Protein AF-A0A1V1SZ77-F1 (afdb_monomer)

Sequence (129 aa):
MRATTLAYALLGAMLPAVLAVDVPASNVSNVAYGQQ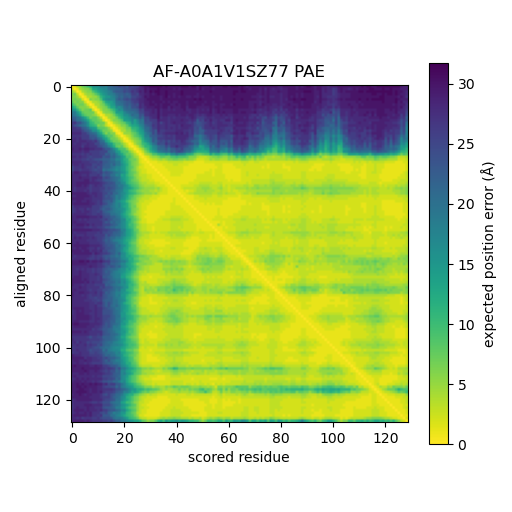LQADDEANHWITWEEGKSACSYAQVLGPLVEELCNQVFDLPDSLNLEFRDCDEKGNPNALFSDGQFVRTCKHHKHTINCHKGHNVIKHGKCVE

Radius of gyration: 26.25 Å; Cα contacts (8 Å, |Δi|>4): 251; chains: 1; bounding box: 78×25×80 Å

Mean predicted aligned error: 10.2 Å

pLDDT: mean 84.98, std 17.18, range [39.66, 97.94]

Solvent-accessible surface area (backbone atoms only — not comparable to full-atom values): 7822 Å² total; per-residue (Å²): 142,86,86,84,86,84,81,83,83,82,82,78,83,84,74,83,82,78,78,80,76,82,71,74,82,76,75,63,68,42,36,26,35,30,34,32,56,38,86,88,78,74,42,50,20,33,28,37,28,53,56,92,57,59,61,81,81,58,47,44,80,76,45,55,56,92,49,73,56,51,71,44,72,48,69,52,102,77,34,64,55,28,28,30,32,73,47,46,101,83,46,50,51,40,30,32,26,41,81,89,37,85,72,27,46,32,47,82,51,80,47,78,46,82,26,95,78,69,59,49,34,42,33,46,28,36,27,39,127

Structure (mmCIF, N/CA/C/O backbone):
data_AF-A0A1V1SZ77-F1
#
_entry.id   AF-A0A1V1SZ77-F1
#
loop_
_atom_site.group_PDB
_atom_site.id
_atom_site.type_symbol
_atom_site.label_atom_id
_atom_site.label_alt_id
_atom_site.label_comp_id
_atom_site.label_asym_id
_atom_site.label_entity_id
_atom_site.label_seq_id
_atom_site.pdbx_PDB_ins_code
_atom_site.Cartn_x
_atom_site.Cartn_y
_atom_site.Cartn_z
_atom_site.occupancy
_atom_site.B_iso_or_equiv
_atom_site.auth_seq_id
_atom_site.auth_comp_id
_atom_site.auth_asym_id
_atom_site.auth_atom_id
_atom_site.pdbx_PDB_model_num
ATOM 1 N N . MET A 1 1 ? -68.253 5.819 62.605 1.00 39.66 1 MET A N 1
ATOM 2 C CA . MET A 1 1 ? -67.827 5.094 61.389 1.00 39.66 1 MET A CA 1
ATOM 3 C C . MET A 1 1 ? -66.994 6.056 60.557 1.00 39.66 1 MET A C 1
ATOM 5 O O . MET A 1 1 ? -67.518 7.082 60.149 1.00 39.66 1 MET A O 1
ATOM 9 N N . ARG A 1 2 ? -65.687 5.818 60.425 1.00 41.59 2 ARG A N 1
ATOM 10 C CA . ARG A 1 2 ? -64.770 6.629 59.610 1.00 41.59 2 ARG A CA 1
ATOM 11 C C . ARG A 1 2 ? -64.020 5.669 58.696 1.00 41.59 2 ARG A C 1
ATOM 13 O O . ARG A 1 2 ? -63.365 4.766 59.202 1.00 41.59 2 ARG A O 1
ATOM 20 N N . ALA A 1 3 ? -64.152 5.853 57.390 1.00 39.75 3 ALA A N 1
ATOM 21 C CA . ALA A 1 3 ? -63.353 5.171 56.385 1.00 39.75 3 ALA A CA 1
ATOM 22 C C . ALA A 1 3 ? -62.724 6.255 55.508 1.00 39.75 3 ALA A C 1
ATOM 24 O O . ALA A 1 3 ? -63.431 6.995 54.829 1.00 39.75 3 ALA A O 1
ATOM 25 N N . THR A 1 4 ? -61.405 6.385 55.593 1.00 46.91 4 THR A N 1
ATOM 26 C CA . THR A 1 4 ? -60.592 7.251 54.739 1.00 46.91 4 THR A CA 1
ATOM 27 C C . THR A 1 4 ? -59.819 6.339 53.797 1.00 46.91 4 THR A C 1
ATOM 29 O O . THR A 1 4 ? -58.959 5.578 54.233 1.00 46.91 4 THR A O 1
ATOM 32 N N . THR A 1 5 ? -60.154 6.381 52.513 1.00 49.38 5 THR A N 1
ATOM 33 C CA . THR A 1 5 ? -59.446 5.678 51.440 1.00 49.38 5 THR A CA 1
ATOM 34 C C . THR A 1 5 ? -58.271 6.534 50.969 1.00 49.38 5 THR A C 1
ATOM 36 O O . THR A 1 5 ? -58.458 7.647 50.484 1.00 49.38 5 THR A O 1
ATOM 39 N N . LEU A 1 6 ? -57.052 6.015 51.127 1.00 46.19 6 LEU A N 1
ATOM 40 C CA . LEU A 1 6 ? -55.819 6.569 50.563 1.00 46.19 6 LEU A CA 1
ATOM 41 C C . LEU A 1 6 ? -55.632 6.015 49.145 1.00 46.19 6 LEU A C 1
ATOM 43 O O . LEU A 1 6 ? -55.478 4.808 48.967 1.00 46.19 6 LEU A O 1
ATOM 47 N N . ALA A 1 7 ? -55.649 6.895 48.145 1.00 49.16 7 ALA A N 1
ATOM 48 C CA . ALA A 1 7 ? -55.290 6.569 46.770 1.00 49.16 7 ALA A CA 1
ATOM 49 C C . ALA A 1 7 ? -53.774 6.751 46.581 1.00 49.16 7 ALA A C 1
ATOM 51 O O . ALA A 1 7 ? -53.252 7.849 46.763 1.00 49.16 7 ALA A O 1
ATOM 52 N N . TYR A 1 8 ? -53.072 5.675 46.221 1.00 43.16 8 TYR A N 1
ATOM 53 C CA . TYR A 1 8 ? -51.671 5.718 45.798 1.00 43.16 8 TYR A CA 1
ATOM 54 C C . TYR A 1 8 ? -51.605 6.024 44.297 1.00 43.16 8 TYR A C 1
ATOM 56 O O . TYR A 1 8 ? -52.052 5.226 43.476 1.00 43.16 8 TYR A O 1
ATOM 64 N N . ALA A 1 9 ? -51.040 7.177 43.939 1.00 48.75 9 ALA A N 1
ATOM 65 C CA . ALA A 1 9 ? -50.689 7.512 42.564 1.00 48.75 9 ALA A CA 1
ATOM 66 C C . ALA A 1 9 ? -49.307 6.918 42.235 1.00 48.75 9 ALA A C 1
ATOM 68 O O . ALA A 1 9 ? -48.288 7.372 42.752 1.00 48.75 9 ALA A O 1
ATOM 69 N N . LEU A 1 10 ? -49.275 5.890 41.386 1.00 51.53 10 LEU A N 1
ATOM 70 C CA . LEU A 1 10 ? -48.050 5.358 40.784 1.00 51.53 10 LEU A CA 1
ATOM 71 C C . LEU A 1 10 ? -47.682 6.226 39.572 1.00 51.53 10 LEU A C 1
ATOM 73 O O . LEU A 1 10 ? -48.283 6.096 38.508 1.00 51.53 10 LEU A O 1
ATOM 77 N N . LEU A 1 11 ? -46.697 7.116 39.728 1.00 51.22 11 LEU A N 1
ATOM 78 C CA . LEU A 1 11 ? -46.015 7.736 38.590 1.00 51.22 11 LEU A CA 1
ATOM 79 C C . LEU A 1 11 ? -45.102 6.690 37.935 1.00 51.22 11 LEU A C 1
ATOM 81 O O . LEU A 1 11 ? -44.050 6.348 38.470 1.00 51.22 11 LEU A O 1
ATOM 85 N N . GLY A 1 12 ? -45.513 6.180 36.775 1.00 50.56 12 GLY A N 1
ATOM 86 C CA . GLY A 1 12 ? -44.662 5.373 35.905 1.00 50.56 12 GLY A CA 1
ATOM 87 C C . GLY A 1 12 ? -43.629 6.254 35.204 1.00 50.56 12 GLY A C 1
ATOM 88 O O . GLY A 1 12 ? -43.986 7.109 34.396 1.00 50.56 12 GLY A O 1
ATOM 89 N N . ALA A 1 13 ? -42.349 6.050 35.512 1.00 56.69 13 ALA A N 1
ATOM 90 C CA . ALA A 1 13 ? -41.242 6.645 34.775 1.00 56.69 13 ALA A CA 1
ATOM 91 C C . ALA A 1 13 ? -41.130 5.969 33.398 1.00 56.69 13 ALA A C 1
ATOM 93 O O . ALA A 1 13 ? -40.756 4.801 33.304 1.00 56.69 13 ALA A O 1
ATOM 94 N N . MET A 1 14 ? -41.470 6.689 32.327 1.00 59.97 14 MET A N 1
ATOM 95 C CA . MET A 1 14 ? -41.171 6.252 30.963 1.00 59.97 14 MET A CA 1
ATOM 96 C C . MET A 1 14 ? -39.693 6.532 30.679 1.00 59.97 14 MET A C 1
ATOM 98 O O . MET A 1 14 ? -39.296 7.682 30.500 1.00 59.97 14 MET A O 1
ATOM 102 N N . LEU A 1 15 ? -38.870 5.484 30.668 1.00 56.78 15 LEU A N 1
ATOM 103 C CA . LEU A 1 15 ? -37.502 5.549 30.156 1.00 56.78 15 LEU A CA 1
ATOM 104 C C . LEU A 1 15 ? -37.543 5.504 28.619 1.00 56.78 15 LEU A C 1
ATOM 106 O O . LEU A 1 15 ? -38.184 4.605 28.068 1.00 56.78 15 LEU A O 1
ATOM 110 N N . PRO A 1 16 ? -36.873 6.427 27.907 1.00 52.47 16 PRO A N 1
ATOM 111 C CA . PRO A 1 16 ? -36.733 6.329 26.463 1.00 52.47 16 PRO A CA 1
ATOM 112 C C . PRO A 1 16 ? -35.816 5.146 26.132 1.00 52.47 16 PRO A C 1
ATOM 114 O O . PRO A 1 16 ? -34.648 5.116 26.522 1.00 52.47 16 PRO A O 1
ATOM 117 N N . ALA A 1 17 ? -36.359 4.155 25.426 1.00 60.81 17 ALA A N 1
ATOM 118 C CA . ALA A 1 17 ? -35.583 3.064 24.860 1.00 60.81 17 ALA A CA 1
ATOM 119 C C . ALA A 1 17 ? -34.701 3.626 23.737 1.00 60.81 17 ALA A C 1
ATOM 121 O O . ALA A 1 17 ? -35.180 3.937 22.647 1.00 60.81 17 ALA A O 1
ATOM 122 N N . VAL A 1 18 ? -33.411 3.794 24.020 1.00 60.47 18 VAL A N 1
ATOM 123 C CA . VAL A 1 18 ? -32.411 4.079 22.993 1.00 60.47 18 VAL A CA 1
ATOM 124 C C . VAL A 1 18 ? -32.207 2.779 22.220 1.00 60.47 18 VAL A C 1
ATOM 126 O O . VAL A 1 18 ? -31.651 1.819 22.749 1.00 60.47 18 VAL A O 1
ATOM 129 N N . LEU A 1 19 ? -32.717 2.720 20.991 1.00 57.41 19 LEU A N 1
ATOM 130 C CA . LEU A 1 19 ? -32.424 1.629 20.069 1.00 57.41 19 LEU A CA 1
ATOM 131 C C . LEU A 1 19 ? -30.958 1.767 19.651 1.00 57.41 19 LEU A C 1
ATOM 133 O O . LEU A 1 19 ? -30.617 2.648 18.861 1.00 57.41 19 LEU A O 1
ATOM 137 N N . ALA A 1 20 ? -30.087 0.930 20.211 1.00 58.75 20 ALA A N 1
ATOM 138 C CA . ALA A 1 20 ? -28.760 0.725 19.654 1.00 58.75 20 ALA A CA 1
ATOM 139 C C . ALA A 1 20 ? -28.947 0.103 18.263 1.00 58.75 20 ALA A C 1
ATOM 141 O O . ALA A 1 20 ? -29.443 -1.014 18.133 1.00 58.75 20 ALA A O 1
ATOM 142 N N . VAL A 1 21 ? -28.634 0.867 17.218 1.00 57.12 21 VAL A N 1
ATOM 143 C CA . VAL A 1 21 ? -28.488 0.319 15.871 1.00 57.12 21 VAL A CA 1
ATOM 144 C C . VAL A 1 21 ? -27.173 -0.447 15.877 1.00 57.12 21 VAL A C 1
ATOM 146 O O . VAL A 1 21 ? -26.107 0.166 15.894 1.00 57.12 21 VAL A O 1
ATOM 149 N N . ASP A 1 22 ? -27.253 -1.777 15.904 1.00 51.72 22 ASP A N 1
ATOM 150 C CA . ASP A 1 22 ? -26.116 -2.649 15.620 1.00 51.72 22 ASP A CA 1
ATOM 151 C C . ASP A 1 22 ? -25.710 -2.419 14.161 1.00 51.72 22 ASP A C 1
ATOM 153 O O . ASP A 1 22 ? -26.282 -2.988 13.229 1.00 51.72 22 ASP A O 1
ATOM 157 N N . VAL A 1 23 ? -24.754 -1.513 13.948 1.00 56.62 23 VAL A N 1
ATOM 158 C CA . VAL A 1 23 ? -24.090 -1.374 12.654 1.00 56.62 23 VAL A CA 1
ATOM 159 C C . VAL A 1 23 ? -23.300 -2.667 12.452 1.00 56.62 23 VAL A C 1
ATOM 161 O O . VAL A 1 23 ? -22.465 -2.988 13.303 1.00 56.62 23 VAL A O 1
ATOM 164 N N . PRO A 1 24 ? -23.556 -3.445 11.384 1.00 52.53 24 PRO A N 1
ATOM 165 C CA . PRO A 1 24 ? -22.755 -4.626 11.110 1.00 52.53 24 PRO A CA 1
ATOM 166 C C . PRO A 1 24 ? -21.295 -4.191 11.020 1.00 52.53 24 PRO A C 1
ATOM 168 O O . PRO A 1 24 ? -20.983 -3.215 10.336 1.00 52.53 24 PRO A O 1
ATOM 171 N N . ALA A 1 25 ? -20.416 -4.891 11.740 1.00 56.38 25 ALA A N 1
ATOM 172 C CA . ALA A 1 25 ? -18.983 -4.688 11.621 1.00 56.38 25 ALA A CA 1
ATOM 173 C C . ALA A 1 25 ? -18.630 -4.745 10.131 1.00 56.38 25 ALA A C 1
ATOM 175 O O . ALA A 1 25 ? -18.851 -5.766 9.475 1.00 56.38 25 ALA A O 1
ATOM 176 N N . SER A 1 26 ? -18.170 -3.619 9.588 1.00 59.69 26 SER A N 1
ATOM 177 C CA . SER A 1 26 ? -17.690 -3.551 8.216 1.00 59.69 26 SER A CA 1
ATOM 178 C C . SER A 1 26 ? -16.596 -4.608 8.069 1.00 59.69 26 SER A C 1
ATOM 180 O O . SER A 1 26 ? -15.574 -4.537 8.755 1.00 59.69 26 SER A O 1
ATOM 182 N N . ASN A 1 27 ? -16.823 -5.628 7.234 1.00 75.38 27 ASN A N 1
ATOM 183 C CA . ASN A 1 27 ? -15.813 -6.633 6.906 1.00 75.38 27 ASN A CA 1
ATOM 184 C C . ASN A 1 27 ? -14.783 -5.997 5.964 1.00 75.38 27 ASN A C 1
ATOM 186 O O . ASN A 1 27 ? -14.700 -6.346 4.791 1.00 75.38 27 ASN A O 1
ATOM 190 N N . VAL A 1 28 ? -14.016 -5.031 6.471 1.00 84.88 28 VAL A N 1
ATOM 191 C CA . VAL A 1 28 ? -12.928 -4.421 5.710 1.00 84.88 28 VAL A CA 1
ATOM 192 C C . VAL A 1 28 ? -11.851 -5.466 5.487 1.00 84.88 28 VAL A C 1
ATOM 194 O O . VAL A 1 28 ? -11.338 -6.044 6.447 1.00 84.88 28 VAL A O 1
ATOM 197 N N . SER A 1 29 ? -11.477 -5.703 4.236 1.00 89.00 29 SER A N 1
ATOM 198 C CA . SER A 1 29 ? -10.436 -6.664 3.888 1.00 89.00 29 SER A CA 1
ATOM 199 C C . SER A 1 29 ? -9.095 -6.317 4.545 1.00 89.00 29 SER A C 1
ATOM 201 O O . SER A 1 29 ? -8.787 -5.161 4.838 1.00 89.00 29 SER A O 1
ATOM 203 N N . ASN A 1 30 ? -8.262 -7.330 4.791 1.00 94.00 30 ASN A N 1
ATOM 204 C CA . ASN A 1 30 ? -6.859 -7.086 5.119 1.00 94.00 30 ASN A CA 1
ATOM 205 C C . ASN A 1 30 ? -6.173 -6.484 3.891 1.00 94.00 30 ASN A C 1
ATOM 207 O O . ASN A 1 30 ? -6.351 -6.980 2.780 1.00 94.00 30 ASN A O 1
ATOM 211 N N . VAL A 1 31 ? -5.361 -5.452 4.085 1.00 95.88 31 VAL A N 1
ATOM 212 C CA . VAL A 1 31 ? -4.744 -4.708 2.979 1.00 95.88 31 VAL A CA 1
ATOM 213 C C . VAL A 1 31 ? -3.237 -4.864 3.042 1.00 95.88 31 VAL A C 1
ATOM 215 O O . VAL A 1 31 ? -2.644 -4.783 4.113 1.00 95.88 31 VAL A O 1
ATOM 218 N N . ALA A 1 32 ? -2.591 -5.076 1.906 1.00 96.94 32 ALA A N 1
ATOM 219 C CA . ALA A 1 32 ? -1.150 -4.981 1.769 1.00 96.94 32 ALA A CA 1
ATOM 220 C C . ALA A 1 32 ? -0.786 -3.828 0.841 1.00 96.94 32 ALA A C 1
ATOM 222 O O . ALA A 1 32 ? -1.529 -3.499 -0.077 1.00 96.94 32 ALA A O 1
ATOM 223 N N . TYR A 1 33 ? 0.369 -3.223 1.098 1.00 96.56 33 TYR A N 1
ATOM 224 C CA . TYR A 1 33 ? 0.864 -2.095 0.324 1.00 96.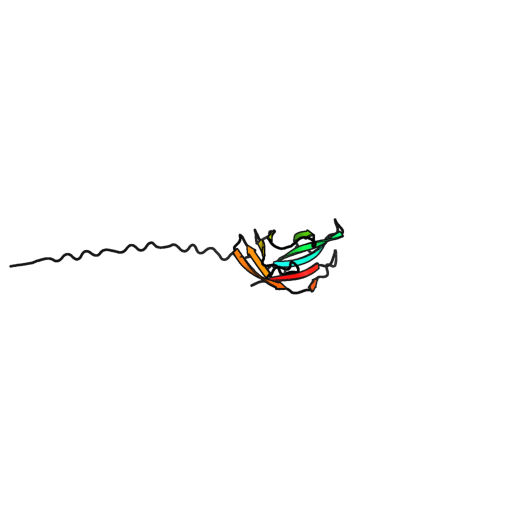56 33 TYR A CA 1
ATOM 225 C C . TYR A 1 33 ? 2.349 -2.261 0.027 1.00 96.56 33 TYR A C 1
ATOM 227 O O . TYR A 1 33 ? 3.103 -2.954 0.729 1.00 96.56 33 TYR A O 1
ATOM 235 N N . GLY A 1 34 ? 2.772 -1.639 -1.059 1.00 96.50 34 GLY A N 1
ATOM 236 C CA . GLY A 1 34 ? 4.103 -1.810 -1.599 1.00 96.50 34 GLY A CA 1
ATOM 237 C C . GLY A 1 34 ? 4.385 -0.827 -2.716 1.00 96.50 34 GLY A C 1
ATOM 238 O O . GLY A 1 34 ? 3.650 0.134 -2.921 1.00 96.50 34 GLY A O 1
ATOM 239 N N . GLN A 1 35 ? 5.441 -1.116 -3.461 1.00 96.69 35 GLN A N 1
ATOM 240 C CA . GLN A 1 35 ? 5.757 -0.412 -4.690 1.00 96.69 35 GLN A CA 1
ATOM 241 C C . GLN A 1 35 ? 5.974 -1.370 -5.854 1.00 96.69 35 GLN A C 1
ATOM 243 O O . GLN A 1 35 ? 6.405 -2.513 -5.665 1.00 96.69 35 GLN A O 1
ATOM 248 N N . GLN A 1 36 ? 5.740 -0.865 -7.057 1.00 97.50 36 GLN A N 1
ATOM 249 C CA . GLN A 1 36 ? 6.065 -1.543 -8.304 1.00 97.50 36 GLN A CA 1
ATOM 250 C C . GLN A 1 36 ? 6.409 -0.515 -9.380 1.00 97.50 36 GLN A C 1
ATOM 252 O O . GLN A 1 36 ? 5.770 0.533 -9.466 1.00 97.50 36 GLN A O 1
ATOM 257 N N . LEU A 1 37 ? 7.414 -0.830 -10.197 1.00 97.19 37 LEU A N 1
ATOM 258 C CA . LEU A 1 37 ? 7.741 -0.077 -11.405 1.00 97.19 37 LEU A CA 1
ATOM 259 C C . LEU A 1 37 ? 6.597 -0.215 -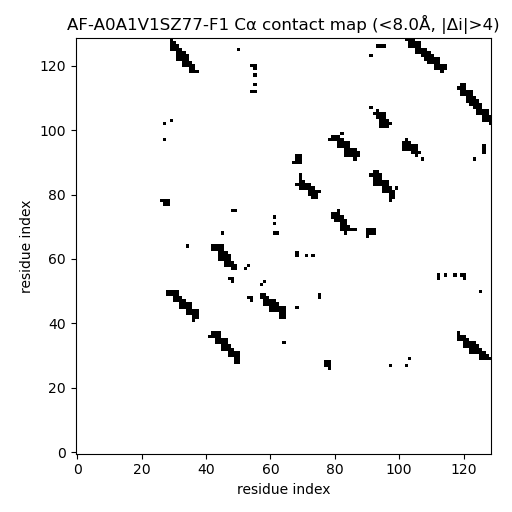12.419 1.00 97.19 37 LEU A C 1
ATOM 261 O O . LEU A 1 37 ? 6.231 -1.343 -12.759 1.00 97.19 37 LEU A O 1
ATOM 265 N N . GLN A 1 38 ? 6.039 0.904 -12.872 1.00 95.50 38 GLN A N 1
ATOM 266 C CA . GLN A 1 38 ? 5.025 0.918 -13.922 1.00 95.50 38 GLN A CA 1
ATOM 267 C C . GLN A 1 38 ? 5.697 1.105 -15.284 1.00 95.50 38 GLN A C 1
ATOM 269 O O . GLN A 1 38 ? 6.678 1.831 -15.415 1.00 95.50 38 GLN A O 1
ATOM 274 N N . ALA A 1 39 ? 5.218 0.365 -16.283 1.00 92.00 39 ALA A N 1
ATOM 275 C CA . ALA A 1 39 ? 5.853 0.294 -17.602 1.00 92.00 39 ALA A CA 1
ATOM 276 C C . ALA A 1 39 ? 5.469 1.462 -18.526 1.00 92.00 39 ALA A C 1
ATOM 278 O O . ALA A 1 39 ? 6.047 1.623 -19.595 1.00 92.00 39 ALA A O 1
ATOM 279 N N . ASP A 1 40 ? 4.446 2.230 -18.165 1.00 92.50 40 ASP A N 1
ATOM 280 C CA . ASP A 1 40 ? 3.970 3.382 -18.924 1.00 92.50 40 ASP A CA 1
ATOM 281 C C . ASP A 1 40 ? 4.859 4.615 -18.729 1.00 92.50 40 ASP A C 1
ATOM 283 O O . ASP A 1 40 ? 5.093 5.343 -19.695 1.00 92.50 40 ASP A O 1
ATOM 287 N N . ASP A 1 41 ? 5.388 4.821 -17.522 1.00 94.56 41 ASP A N 1
ATOM 288 C CA . ASP A 1 41 ? 6.245 5.966 -17.200 1.00 94.56 41 ASP A CA 1
ATOM 289 C C . ASP A 1 41 ? 7.634 5.603 -16.645 1.00 94.56 41 ASP A C 1
ATOM 291 O O . ASP A 1 41 ? 8.444 6.495 -16.382 1.00 94.56 41 ASP A O 1
ATOM 295 N N . GLU A 1 42 ? 7.933 4.307 -16.507 1.00 95.00 42 GLU A N 1
ATOM 296 C CA . GLU A 1 42 ? 9.196 3.787 -15.970 1.00 95.00 42 GLU A CA 1
ATOM 297 C C . GLU A 1 42 ? 9.518 4.335 -14.561 1.00 95.00 42 GLU A C 1
ATOM 299 O O . GLU A 1 42 ? 10.686 4.463 -14.172 1.00 95.00 42 GLU A O 1
ATOM 304 N N . ALA A 1 43 ? 8.487 4.620 -13.755 1.00 96.06 43 ALA A N 1
ATOM 305 C CA . ALA A 1 43 ? 8.619 5.066 -12.373 1.00 96.06 43 ALA A CA 1
ATOM 306 C C . ALA A 1 43 ? 8.007 4.084 -11.361 1.00 96.06 43 ALA A C 1
ATOM 308 O O . ALA A 1 43 ? 7.049 3.345 -11.615 1.00 96.06 43 ALA A O 1
ATOM 309 N N . ASN A 1 44 ? 8.573 4.064 -10.149 1.00 96.19 44 ASN A N 1
ATOM 310 C CA . ASN A 1 44 ? 7.972 3.309 -9.053 1.00 96.19 44 ASN A CA 1
ATOM 311 C C . ASN A 1 44 ? 6.694 4.005 -8.600 1.00 96.19 44 ASN A C 1
ATOM 313 O O . ASN A 1 44 ? 6.714 5.203 -8.329 1.00 96.19 44 ASN A O 1
ATOM 317 N N . HIS A 1 45 ? 5.636 3.223 -8.438 1.00 96.94 45 HIS A N 1
ATOM 318 C CA . HIS A 1 45 ? 4.362 3.665 -7.895 1.00 96.94 45 HIS A CA 1
ATOM 319 C C . HIS A 1 45 ? 4.055 2.950 -6.596 1.00 96.94 45 HIS A C 1
ATOM 321 O O . HIS A 1 45 ? 4.404 1.777 -6.441 1.00 96.94 45 HIS A O 1
ATOM 327 N N . TRP A 1 46 ? 3.354 3.636 -5.702 1.00 96.44 46 TRP A N 1
ATOM 328 C CA . TRP A 1 46 ? 2.615 2.995 -4.634 1.00 96.44 46 TRP A CA 1
ATOM 329 C C . TRP A 1 46 ? 1.520 2.114 -5.218 1.00 96.44 46 TRP A C 1
ATOM 331 O O . TRP A 1 46 ? 0.769 2.521 -6.107 1.00 96.44 46 TRP A O 1
ATOM 341 N N . ILE A 1 47 ? 1.427 0.904 -4.685 1.00 96.88 47 ILE A N 1
ATOM 342 C CA . ILE A 1 47 ? 0.364 -0.032 -5.019 1.00 96.88 47 ILE A CA 1
ATOM 343 C C . ILE A 1 47 ? -0.236 -0.624 -3.748 1.00 96.88 47 ILE A C 1
ATOM 345 O O . ILE A 1 47 ? 0.442 -0.757 -2.722 1.00 96.88 47 ILE A O 1
ATOM 349 N N . THR A 1 48 ? -1.490 -1.041 -3.846 1.00 96.94 48 THR A N 1
ATOM 350 C CA . THR A 1 48 ? -2.227 -1.717 -2.778 1.00 96.94 48 THR A CA 1
ATOM 351 C C . THR A 1 48 ? -2.963 -2.934 -3.320 1.00 96.94 48 THR A C 1
ATOM 353 O O . THR A 1 48 ? -3.287 -2.999 -4.504 1.00 96.94 48 THR A O 1
ATOM 356 N N . TRP A 1 49 ? -3.187 -3.936 -2.481 1.00 96.75 49 TRP A N 1
ATOM 357 C CA . TRP A 1 49 ? -3.968 -5.121 -2.823 1.00 96.75 49 TRP A CA 1
ATOM 358 C C . TRP A 1 49 ? -4.539 -5.760 -1.560 1.00 96.75 49 TRP A C 1
ATOM 360 O O . TRP A 1 49 ? -4.105 -5.483 -0.442 1.00 96.75 49 TRP A O 1
ATOM 370 N N . GLU A 1 50 ? -5.499 -6.663 -1.727 1.00 95.88 50 GLU A N 1
ATOM 371 C CA . GLU A 1 50 ? -5.985 -7.475 -0.615 1.00 95.88 50 GLU A CA 1
ATOM 372 C C . GLU A 1 50 ? -4.912 -8.470 -0.157 1.00 95.88 50 GLU A C 1
ATOM 374 O O . GLU A 1 50 ? -4.420 -9.290 -0.938 1.00 95.88 50 GLU A O 1
ATOM 379 N N . GLU A 1 51 ? -4.551 -8.423 1.123 1.00 95.38 51 GLU A N 1
ATOM 380 C CA . GLU A 1 51 ? -3.551 -9.322 1.690 1.00 95.38 51 GLU A CA 1
ATOM 381 C C . GLU A 1 51 ? -3.991 -10.784 1.546 1.00 95.38 51 GLU A C 1
ATOM 383 O O . GLU A 1 51 ? -5.075 -11.177 1.968 1.00 95.38 51 GLU A O 1
ATOM 388 N N . GLY A 1 52 ? -3.108 -11.608 0.978 1.00 93.50 52 GLY A N 1
ATOM 389 C CA . GLY A 1 52 ? -3.394 -13.004 0.633 1.00 93.50 52 GLY A CA 1
ATOM 390 C C . GLY A 1 52 ? -3.781 -13.213 -0.835 1.00 93.50 52 GLY A C 1
ATOM 391 O O . GLY A 1 52 ? -3.604 -14.321 -1.343 1.00 93.50 52 GLY A O 1
ATOM 392 N N . LYS A 1 53 ? -4.210 -12.164 -1.554 1.00 95.00 53 LYS A N 1
ATOM 393 C CA . LYS A 1 53 ? -4.340 -12.187 -3.020 1.00 95.00 53 LYS A CA 1
ATOM 394 C C . LYS A 1 53 ? -3.001 -11.853 -3.696 1.00 95.00 53 LYS A C 1
ATOM 396 O O . LYS A 1 53 ? -2.068 -11.328 -3.085 1.00 95.00 53 LYS A O 1
ATOM 401 N N . SER A 1 54 ? -2.885 -12.201 -4.980 1.00 94.62 54 SER A N 1
ATOM 402 C CA . SER A 1 54 ? -1.663 -11.965 -5.763 1.00 94.62 54 SER A CA 1
ATOM 403 C C . SER A 1 54 ? -1.492 -10.485 -6.106 1.00 94.62 54 SER A C 1
ATOM 405 O O . SER A 1 54 ? -2.257 -9.946 -6.907 1.00 94.62 54 SER A O 1
ATOM 407 N N . ALA A 1 55 ? -0.436 -9.857 -5.582 1.00 96.31 55 ALA A N 1
ATOM 408 C CA . ALA A 1 55 ? -0.066 -8.487 -5.945 1.00 96.31 55 ALA A CA 1
ATOM 409 C C . ALA A 1 55 ? 0.200 -8.335 -7.456 1.00 96.31 55 ALA A C 1
ATOM 411 O O . ALA A 1 55 ? -0.148 -7.328 -8.051 1.00 96.31 55 ALA A O 1
ATOM 412 N N . CYS A 1 56 ? 0.751 -9.361 -8.110 1.00 95.12 56 CYS A N 1
ATOM 413 C CA . CYS A 1 56 ? 1.089 -9.304 -9.536 1.00 95.12 56 CYS A CA 1
ATOM 414 C C . CYS A 1 56 ? -0.129 -9.254 -10.475 1.00 95.12 56 CYS A C 1
ATOM 416 O O . CYS A 1 56 ? 0.041 -9.031 -11.669 1.00 95.12 56 CYS A O 1
ATOM 418 N N . SER A 1 57 ? -1.334 -9.549 -9.979 1.00 93.25 57 SER A N 1
ATOM 419 C CA . SER A 1 57 ? -2.549 -9.638 -10.806 1.00 93.25 57 SER A CA 1
ATOM 420 C C . SER A 1 57 ? -3.685 -8.751 -10.317 1.00 93.25 57 SER A C 1
ATOM 422 O O . SER A 1 57 ? -4.558 -8.416 -11.108 1.00 93.25 57 SER A O 1
ATOM 424 N N . TYR A 1 58 ? -3.688 -8.402 -9.031 1.00 93.44 58 TYR A N 1
ATOM 425 C CA . TYR A 1 58 ? -4.801 -7.708 -8.384 1.00 93.44 58 TYR A CA 1
ATOM 426 C C . TYR A 1 58 ? -4.367 -6.445 -7.643 1.00 93.44 58 TYR A C 1
ATOM 428 O O . TYR A 1 58 ? -5.141 -5.919 -6.848 1.00 93.44 58 TYR A O 1
ATOM 436 N N . ALA A 1 59 ? -3.134 -5.981 -7.852 1.00 94.56 59 ALA A N 1
ATOM 437 C CA . ALA A 1 59 ? -2.729 -4.706 -7.297 1.00 94.56 59 ALA A CA 1
ATOM 438 C C . ALA A 1 59 ? -3.410 -3.546 -8.020 1.00 94.56 59 ALA A C 1
ATOM 440 O O . ALA A 1 59 ? -3.474 -3.498 -9.247 1.00 94.56 59 ALA A O 1
ATOM 441 N N . GLN A 1 60 ? -3.877 -2.600 -7.222 1.00 95.88 60 GLN A N 1
ATOM 442 C CA . GLN A 1 60 ? -4.291 -1.285 -7.654 1.00 95.88 60 GLN A CA 1
ATOM 443 C C . GLN A 1 60 ? -3.103 -0.335 -7.531 1.00 95.88 60 GLN A C 1
ATOM 445 O O . GLN A 1 60 ? -2.424 -0.308 -6.503 1.00 95.88 60 GLN A O 1
ATOM 450 N N . VAL A 1 61 ? -2.876 0.460 -8.572 1.00 95.62 61 VAL A N 1
ATOM 451 C CA . VAL A 1 61 ? -1.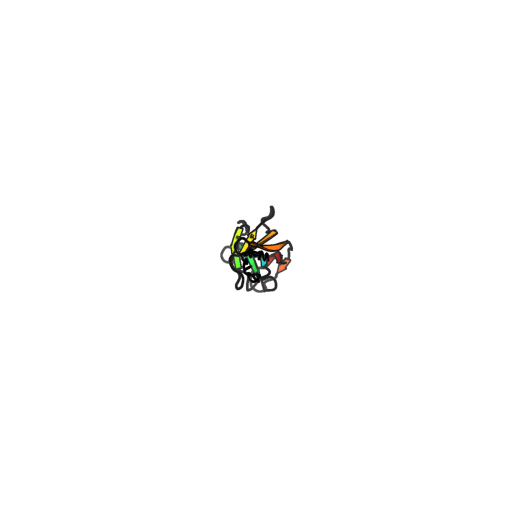910 1.561 -8.553 1.00 95.62 61 VAL A CA 1
ATOM 452 C C . VAL A 1 61 ? -2.560 2.770 -7.889 1.00 95.62 61 VAL A C 1
ATOM 454 O O . VAL A 1 61 ? -3.676 3.137 -8.248 1.00 95.62 61 VAL A O 1
ATOM 457 N N . LEU A 1 62 ? -1.870 3.361 -6.916 1.00 94.81 62 LEU A N 1
ATOM 458 C CA . LEU A 1 62 ? -2.357 4.522 -6.167 1.00 94.81 62 LEU A CA 1
ATOM 459 C C . LEU A 1 62 ? -1.758 5.830 -6.685 1.00 94.81 62 LEU A C 1
ATOM 461 O O . LEU A 1 62 ? -2.472 6.811 -6.852 1.00 94.81 62 LEU A O 1
ATOM 465 N N . GLY A 1 63 ? -0.464 5.823 -7.004 1.00 93.50 63 GLY A N 1
ATOM 466 C CA . GLY A 1 63 ? 0.228 6.992 -7.538 1.00 93.50 63 GLY A CA 1
ATOM 467 C C . GLY A 1 63 ? 1.748 6.850 -7.472 1.00 93.50 63 GLY A C 1
ATOM 468 O O . GLY A 1 63 ? 2.244 5.826 -6.989 1.00 93.50 63 GLY A O 1
ATOM 469 N N . PRO A 1 64 ? 2.504 7.838 -7.969 1.00 94.06 64 PRO A N 1
ATOM 470 C CA . PRO A 1 64 ? 3.963 7.811 -7.963 1.00 94.06 64 PRO A CA 1
ATOM 471 C C . PRO A 1 64 ? 4.541 7.664 -6.548 1.00 94.06 64 PRO A C 1
ATOM 473 O O . PRO A 1 64 ? 4.041 8.248 -5.593 1.00 94.06 64 PRO A O 1
ATOM 476 N N . LEU A 1 65 ? 5.652 6.935 -6.401 1.00 92.56 65 LEU A N 1
ATOM 477 C CA . LEU A 1 65 ? 6.318 6.712 -5.106 1.00 92.56 65 LEU A CA 1
ATOM 478 C C . LEU A 1 65 ? 6.888 8.005 -4.493 1.00 92.56 65 LEU A C 1
ATOM 480 O O . LEU A 1 65 ? 7.142 8.064 -3.294 1.00 92.56 65 LEU A O 1
ATOM 484 N N . VAL A 1 66 ? 7.130 9.022 -5.326 1.00 88.94 66 VAL A N 1
ATOM 485 C CA . VAL A 1 66 ? 7.588 10.350 -4.886 1.00 88.94 66 VAL A CA 1
ATOM 486 C C . VAL A 1 66 ? 6.491 11.145 -4.175 1.00 88.94 66 VAL A C 1
ATOM 488 O O . VAL A 1 66 ? 6.804 12.120 -3.497 1.00 88.94 66 VAL A O 1
ATOM 491 N N . GLU A 1 67 ? 5.231 10.738 -4.331 1.00 87.25 67 GLU A N 1
ATOM 492 C CA . GLU A 1 67 ? 4.094 11.312 -3.626 1.00 87.25 67 GLU A CA 1
ATOM 493 C C . GLU A 1 67 ? 3.816 10.533 -2.336 1.00 87.25 67 GLU A C 1
ATOM 495 O O . GLU A 1 67 ? 4.117 9.341 -2.204 1.00 87.25 67 GLU A O 1
ATOM 500 N N . GLU A 1 68 ? 3.246 11.226 -1.353 1.00 84.62 68 GLU A N 1
ATOM 501 C CA . GLU A 1 68 ? 2.902 10.610 -0.079 1.00 84.62 68 GLU A CA 1
ATOM 502 C C . GLU A 1 68 ? 1.692 9.689 -0.242 1.00 84.62 68 GLU A C 1
ATOM 504 O O . GLU A 1 68 ? 0.636 10.104 -0.715 1.00 84.62 68 GLU A O 1
ATOM 509 N N . LEU A 1 69 ? 1.835 8.445 0.221 1.00 88.88 69 LEU A N 1
ATOM 510 C CA . LEU A 1 69 ? 0.739 7.478 0.305 1.00 88.88 69 LEU A CA 1
ATOM 511 C C . LEU A 1 69 ? -0.324 7.888 1.345 1.00 88.88 69 LEU A C 1
ATOM 513 O O . LEU A 1 69 ? -1.458 7.412 1.311 1.00 88.88 69 LEU A O 1
ATOM 517 N N . CYS A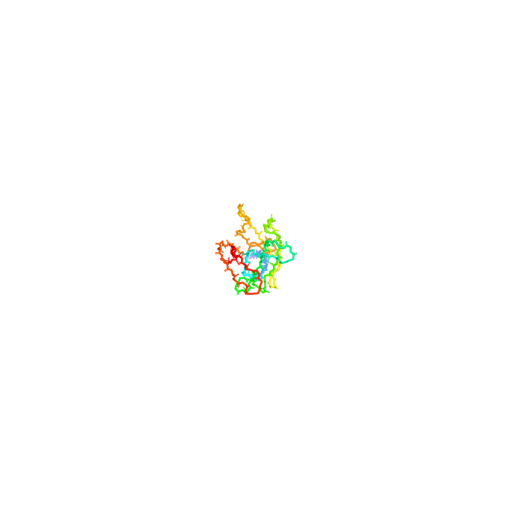 1 70 ? 0.049 8.745 2.298 1.00 92.00 70 CYS A N 1
ATOM 518 C CA . CYS A 1 70 ? -0.813 9.121 3.408 1.00 92.00 70 CYS A CA 1
ATOM 519 C C . CYS A 1 70 ? -2.009 9.963 2.964 1.00 92.00 70 CYS A C 1
ATOM 521 O O . CYS A 1 70 ? -1.881 10.871 2.148 1.00 92.00 70 CYS A O 1
ATOM 523 N N . ASN A 1 71 ? -3.161 9.703 3.576 1.00 89.44 71 ASN A N 1
ATOM 524 C CA . ASN A 1 71 ? -4.446 10.351 3.315 1.00 89.44 71 ASN A CA 1
ATOM 525 C C . ASN A 1 71 ? -4.978 10.160 1.883 1.00 89.44 71 ASN A C 1
ATOM 527 O O . ASN A 1 71 ? -5.948 10.811 1.489 1.00 89.44 71 ASN A O 1
ATOM 531 N N . GLN A 1 72 ? -4.368 9.269 1.096 1.00 89.56 72 GLN A N 1
ATOM 532 C CA . GLN A 1 72 ? -4.924 8.869 -0.189 1.00 89.56 72 GLN A CA 1
ATOM 533 C C . GLN A 1 72 ? -6.092 7.913 0.037 1.00 89.56 72 GLN A C 1
ATOM 535 O O . GLN A 1 72 ? -5.955 6.901 0.731 1.00 89.56 72 GLN A O 1
ATOM 540 N N . VAL A 1 73 ? -7.230 8.249 -0.567 1.00 93.81 73 VAL A N 1
ATOM 541 C CA . VAL A 1 73 ? -8.433 7.419 -0.539 1.00 93.81 73 VAL A CA 1
ATOM 542 C C . VAL A 1 73 ? -8.412 6.457 -1.722 1.00 93.81 73 VAL A C 1
ATOM 544 O O . VAL A 1 73 ? -8.123 6.860 -2.849 1.00 93.81 73 VAL A O 1
ATOM 547 N N . PHE A 1 74 ? -8.726 5.192 -1.473 1.00 94.88 74 PHE A N 1
ATOM 548 C CA . PHE A 1 74 ? -8.780 4.142 -2.481 1.00 94.88 74 PHE A CA 1
ATOM 549 C C . PHE A 1 74 ? -9.870 3.115 -2.166 1.00 94.88 74 PHE A C 1
ATOM 551 O O . PHE A 1 74 ? -10.382 3.045 -1.051 1.00 94.88 74 PHE A O 1
ATOM 558 N N . ASP A 1 75 ? -10.186 2.286 -3.158 1.00 93.88 75 ASP A N 1
ATOM 559 C CA . ASP A 1 75 ? -11.202 1.242 -3.067 1.00 93.88 75 ASP A CA 1
ATOM 560 C C . ASP A 1 75 ? -10.601 -0.111 -3.442 1.00 93.88 75 ASP A C 1
ATOM 562 O O . ASP A 1 75 ? -9.909 -0.248 -4.448 1.00 93.88 75 ASP A O 1
ATOM 566 N N . LEU A 1 76 ? -10.937 -1.140 -2.676 1.00 90.69 76 LEU A N 1
ATOM 567 C CA . LEU A 1 76 ? -10.768 -2.535 -3.064 1.00 90.69 76 LEU A CA 1
ATOM 568 C C . LEU A 1 76 ? -12.143 -3.136 -3.397 1.00 90.69 76 LEU A C 1
ATOM 570 O O . LEU A 1 76 ? -13.159 -2.610 -2.945 1.00 90.69 76 LEU A O 1
ATOM 574 N N . PRO A 1 77 ? -12.214 -4.250 -4.154 1.00 85.75 77 PRO A N 1
ATOM 575 C CA . PRO A 1 77 ? -13.487 -4.808 -4.625 1.00 85.75 77 PRO A CA 1
ATOM 576 C C . PRO A 1 77 ? -14.576 -4.969 -3.552 1.00 85.75 77 PRO A C 1
ATOM 578 O O . PRO A 1 77 ? -15.748 -4.753 -3.845 1.00 85.75 77 PRO A O 1
ATOM 581 N N . ASP A 1 78 ? -14.182 -5.299 -2.318 1.00 81.88 78 ASP A N 1
ATOM 582 C CA . ASP A 1 78 ? -15.084 -5.546 -1.187 1.00 81.88 78 ASP A CA 1
ATOM 583 C C . ASP A 1 78 ? -14.933 -4.502 -0.058 1.00 81.88 78 ASP A C 1
ATOM 585 O O . ASP A 1 78 ? -15.410 -4.703 1.058 1.00 81.88 78 ASP A O 1
ATOM 589 N N . SER A 1 79 ? -14.210 -3.400 -0.282 1.00 86.38 79 SER A N 1
ATOM 590 C CA . SER A 1 79 ? -13.949 -2.383 0.746 1.00 86.38 79 SER A CA 1
ATOM 591 C C . SER A 1 79 ? -13.776 -1.009 0.112 1.00 86.38 79 SER A C 1
ATOM 593 O O . SER A 1 79 ? -12.822 -0.787 -0.627 1.00 86.38 79 SER A O 1
ATOM 595 N N . LEU A 1 80 ? -14.697 -0.097 0.409 1.00 89.38 80 LEU A N 1
ATOM 596 C CA . LEU A 1 80 ? -14.741 1.241 -0.181 1.00 89.38 80 LEU A CA 1
ATOM 597 C C . LEU A 1 80 ? -14.215 2.301 0.789 1.00 89.38 80 LEU A C 1
ATOM 599 O O . LEU A 1 80 ? -14.226 2.090 2.003 1.00 89.38 80 LEU A O 1
ATOM 603 N N . ASN A 1 81 ? -13.813 3.451 0.247 1.00 92.88 81 ASN A N 1
ATOM 604 C CA . ASN A 1 81 ? -13.370 4.634 0.986 1.00 92.88 81 ASN A CA 1
ATOM 605 C C . ASN A 1 81 ? -12.272 4.316 2.010 1.00 92.88 81 ASN A C 1
ATOM 607 O O . ASN A 1 81 ? -12.302 4.794 3.151 1.00 92.88 81 ASN A O 1
ATOM 611 N N . LEU A 1 82 ? -11.319 3.475 1.605 1.00 95.31 82 LEU A N 1
ATOM 612 C CA . LEU A 1 82 ? -10.169 3.128 2.419 1.00 95.31 82 LEU A CA 1
ATOM 613 C C . LEU A 1 82 ? -9.135 4.239 2.374 1.00 95.31 82 LEU A C 1
ATOM 615 O O . LEU A 1 82 ? -8.893 4.830 1.329 1.00 95.31 82 LEU A O 1
ATOM 619 N N . GLU A 1 83 ? -8.489 4.491 3.503 1.00 96.06 83 GLU A N 1
ATOM 620 C CA . GLU A 1 83 ? -7.505 5.558 3.621 1.00 96.06 83 GLU A CA 1
ATOM 621 C C . GLU A 1 83 ? -6.342 5.119 4.508 1.00 96.06 83 GLU A C 1
ATOM 623 O O . GLU A 1 83 ? -6.529 4.643 5.632 1.00 96.06 83 GLU A O 1
ATOM 628 N N . PHE A 1 84 ? -5.123 5.294 4.007 1.00 96.25 84 PHE A N 1
ATOM 629 C CA . PHE A 1 84 ? -3.910 5.107 4.794 1.00 96.25 84 PHE A CA 1
ATOM 630 C C . PHE A 1 84 ? -3.645 6.338 5.663 1.00 96.25 84 PHE A C 1
ATOM 632 O O . PHE A 1 84 ? -3.603 7.454 5.155 1.00 96.25 84 PHE A O 1
ATOM 639 N N . ARG A 1 85 ? -3.431 6.145 6.967 1.00 95.81 85 ARG A N 1
ATOM 640 C CA . ARG A 1 85 ? -3.181 7.229 7.929 1.00 95.81 85 ARG A CA 1
ATOM 641 C C . ARG A 1 85 ? -2.014 6.927 8.868 1.00 95.81 85 ARG A C 1
ATOM 643 O O . ARG A 1 85 ? -1.438 5.833 8.866 1.00 95.81 85 ARG A O 1
ATOM 650 N N . ASP A 1 86 ? -1.686 7.936 9.673 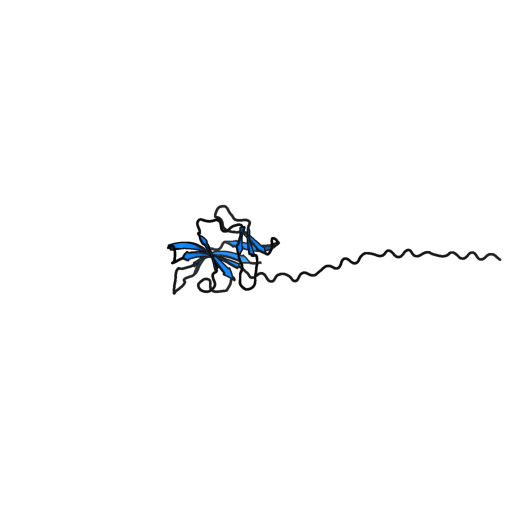1.00 94.75 86 ASP A N 1
ATOM 651 C CA . ASP A 1 86 ? -0.652 7.911 10.707 1.00 94.75 86 ASP A CA 1
ATOM 652 C C . ASP A 1 86 ? 0.724 7.517 10.159 1.00 94.75 86 ASP A C 1
ATOM 654 O O . ASP A 1 86 ? 1.415 6.689 10.745 1.00 94.75 86 ASP A O 1
ATOM 658 N N . CYS A 1 87 ? 1.117 8.051 9.002 1.00 93.62 87 CYS A N 1
ATOM 659 C CA . CYS A 1 87 ? 2.348 7.628 8.342 1.00 93.62 87 CYS A CA 1
ATOM 660 C C . CYS A 1 87 ? 3.617 8.060 9.089 1.00 93.62 87 CYS A C 1
ATOM 662 O O . CYS A 1 87 ? 3.657 9.104 9.739 1.00 93.62 87 CYS A O 1
ATOM 664 N N . ASP A 1 88 ? 4.660 7.235 8.993 1.00 91.00 88 ASP A N 1
ATOM 665 C CA . ASP A 1 88 ? 5.983 7.542 9.534 1.00 91.00 88 ASP A CA 1
ATOM 666 C C . ASP A 1 88 ? 6.756 8.557 8.668 1.00 91.00 88 ASP A C 1
ATOM 668 O O . ASP A 1 88 ? 6.322 8.953 7.587 1.00 91.00 88 ASP A O 1
ATOM 672 N N . GLU A 1 89 ? 7.953 8.948 9.115 1.00 87.94 89 GLU A N 1
ATOM 673 C CA . GLU A 1 89 ? 8.841 9.881 8.394 1.00 87.94 89 GLU A CA 1
ATOM 674 C C . GLU A 1 89 ? 9.270 9.389 6.997 1.00 87.94 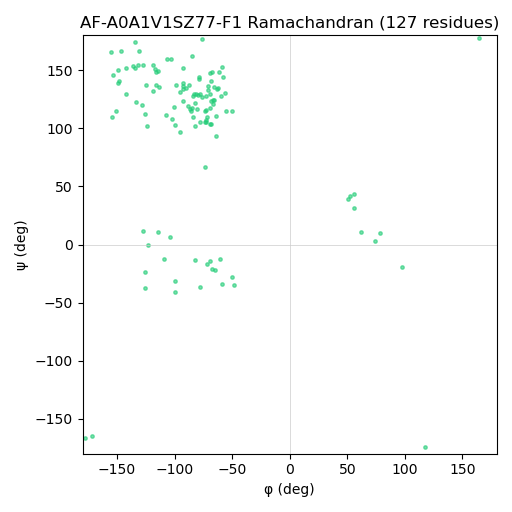89 GLU A C 1
ATOM 676 O O . GLU A 1 89 ? 9.849 10.145 6.220 1.00 87.94 89 GLU A O 1
ATOM 681 N N . LYS A 1 90 ? 9.027 8.114 6.674 1.00 84.75 90 LYS A N 1
ATOM 682 C CA . LYS A 1 90 ? 9.329 7.496 5.378 1.00 84.75 90 LYS A CA 1
ATOM 683 C C . LYS A 1 90 ? 8.072 7.316 4.520 1.00 84.75 90 LYS A C 1
ATOM 685 O O . LYS A 1 90 ? 8.157 6.675 3.474 1.00 84.75 90 LYS A O 1
ATOM 690 N N . GLY A 1 91 ? 6.927 7.836 4.963 1.00 87.25 91 GLY A N 1
ATOM 691 C CA . GLY A 1 91 ? 5.646 7.750 4.268 1.00 87.25 91 GLY A CA 1
ATOM 692 C C . GLY A 1 91 ? 4.931 6.404 4.406 1.00 87.25 91 GLY A C 1
ATOM 693 O O . GLY A 1 91 ? 3.948 6.177 3.705 1.00 87.25 91 GLY A O 1
ATOM 694 N N . ASN A 1 92 ? 5.382 5.498 5.284 1.00 90.56 92 ASN A N 1
ATOM 695 C CA . ASN A 1 92 ? 4.702 4.217 5.492 1.00 90.56 92 ASN A CA 1
ATOM 696 C C . ASN A 1 92 ? 3.537 4.384 6.473 1.00 90.56 92 ASN A C 1
ATOM 698 O O . ASN A 1 92 ? 3.766 4.881 7.577 1.00 90.56 92 ASN A O 1
ATOM 702 N N . PRO A 1 93 ? 2.322 3.915 6.146 1.00 95.19 93 PRO A N 1
ATOM 703 C CA . PRO A 1 93 ? 1.177 4.028 7.039 1.00 95.19 93 PRO A CA 1
ATOM 704 C C . PRO A 1 93 ? 1.322 3.170 8.291 1.00 95.19 93 PRO A C 1
ATOM 706 O O . PRO A 1 93 ? 1.895 2.077 8.253 1.00 95.19 93 PRO A O 1
ATOM 709 N N . ASN A 1 94 ? 0.737 3.649 9.389 1.00 96.44 94 ASN A N 1
ATOM 710 C CA . ASN A 1 94 ? 0.576 2.880 10.625 1.00 96.44 94 ASN A CA 1
ATOM 711 C C . ASN A 1 94 ? -0.884 2.491 10.886 1.00 96.44 94 ASN A C 1
ATOM 713 O O . ASN A 1 94 ? -1.135 1.606 11.707 1.00 96.44 94 ASN A O 1
ATOM 717 N N . ALA A 1 95 ? -1.840 3.071 10.158 1.00 96.06 95 ALA A N 1
ATOM 718 C CA . ALA A 1 95 ? -3.253 2.759 10.300 1.00 96.06 95 ALA A CA 1
ATOM 719 C C . ALA A 1 95 ? -3.995 2.757 8.958 1.00 96.06 95 ALA A C 1
ATOM 721 O O . ALA A 1 95 ? -3.634 3.462 8.015 1.00 96.06 95 ALA A O 1
ATOM 722 N N . LEU A 1 96 ? -5.059 1.959 8.905 1.00 96.12 96 LEU A N 1
ATOM 723 C CA . LEU A 1 96 ? -6.047 1.951 7.836 1.00 96.12 96 LEU A CA 1
ATOM 724 C C . LEU A 1 96 ? -7.377 2.440 8.400 1.00 96.12 96 LEU A C 1
ATOM 726 O O . LEU A 1 96 ? -7.803 2.001 9.475 1.00 96.12 96 LEU A O 1
ATOM 730 N N . PHE A 1 97 ? -8.026 3.319 7.652 1.00 95.25 97 PHE A N 1
ATOM 731 C CA . PHE A 1 97 ? -9.341 3.861 7.945 1.00 95.25 97 PHE A CA 1
ATOM 732 C C . PHE A 1 97 ? -10.326 3.491 6.831 1.00 95.25 97 PHE A C 1
ATOM 734 O O . PHE A 1 97 ? -9.916 3.252 5.701 1.00 95.25 97 PHE A O 1
ATOM 741 N N . SER A 1 98 ? -11.613 3.443 7.166 1.00 93.88 98 SER A N 1
ATOM 742 C CA . SER A 1 98 ? -12.739 3.289 6.239 1.00 93.88 98 SER A CA 1
ATOM 743 C C . SER A 1 98 ? -13.791 4.316 6.631 1.00 93.88 98 SER A C 1
ATOM 745 O O . SER A 1 98 ? -14.195 4.350 7.793 1.00 93.88 98 SER A O 1
ATOM 747 N N . ASP A 1 99 ? -14.191 5.191 5.708 1.00 91.69 99 ASP A N 1
ATOM 748 C CA . ASP A 1 99 ? -15.165 6.264 5.983 1.00 91.69 99 ASP A CA 1
ATOM 749 C C . ASP A 1 99 ? -14.809 7.103 7.232 1.00 91.69 99 ASP A C 1
ATOM 751 O O . ASP A 1 99 ? -15.651 7.461 8.059 1.00 91.69 99 ASP A O 1
ATOM 755 N N . GLY A 1 100 ? -13.513 7.383 7.410 1.00 90.94 100 GLY A N 1
ATOM 756 C CA . GLY A 1 100 ? -12.993 8.144 8.547 1.00 90.94 100 GLY A CA 1
ATOM 757 C C . GLY A 1 100 ? -12.960 7.390 9.882 1.00 90.94 100 GLY A C 1
ATOM 758 O O . GLY A 1 100 ? -12.531 7.971 10.880 1.00 90.94 100 GLY A O 1
ATOM 759 N N . GLN A 1 101 ? -13.340 6.111 9.919 1.00 92.56 101 GLN A N 1
ATOM 760 C CA . GLN A 1 101 ? -13.241 5.250 11.098 1.00 92.56 101 GLN A CA 1
ATOM 761 C C . GLN A 1 101 ? -11.997 4.370 11.032 1.00 92.56 101 GLN A C 1
ATOM 763 O O . GLN A 1 101 ? -11.687 3.807 9.987 1.00 92.56 101 GLN A O 1
ATOM 768 N N . PHE A 1 102 ? -11.289 4.234 12.153 1.00 93.50 102 PHE A N 1
ATOM 769 C CA . PHE A 1 102 ? -10.169 3.302 12.258 1.00 93.50 102 PHE A CA 1
ATOM 770 C C . PHE A 1 102 ? -10.661 1.866 12.063 1.00 93.50 102 PHE A C 1
ATOM 772 O O . PHE A 1 102 ? -11.648 1.467 12.683 1.00 93.50 102 PHE A O 1
ATOM 779 N N . VAL A 1 103 ? -9.945 1.083 11.254 1.00 93.19 103 VAL A N 1
ATOM 780 C CA . VAL A 1 103 ? -10.291 -0.323 11.010 1.00 93.19 103 VAL A CA 1
ATOM 781 C C . VAL A 1 103 ? -9.145 -1.289 11.284 1.00 93.19 103 VAL A C 1
ATOM 783 O O . VAL A 1 103 ? -9.404 -2.380 11.787 1.00 93.19 103 VAL A O 1
ATOM 786 N N . ARG A 1 104 ? -7.886 -0.939 10.973 1.00 94.19 104 ARG A N 1
ATOM 787 C CA . ARG A 1 104 ? -6.743 -1.865 11.115 1.00 94.19 104 ARG A CA 1
ATOM 788 C C . ARG A 1 104 ? -5.439 -1.150 11.448 1.00 94.19 104 ARG A C 1
ATOM 790 O O . ARG A 1 104 ? -5.199 -0.038 10.981 1.00 94.19 104 ARG A O 1
ATOM 797 N N . THR A 1 105 ? -4.557 -1.841 12.171 1.00 95.88 105 THR A N 1
ATOM 798 C CA . THR A 1 105 ? -3.169 -1.397 12.379 1.00 95.88 105 THR A CA 1
ATOM 799 C C . THR A 1 105 ? -2.290 -1.895 11.237 1.00 95.88 105 THR A C 1
ATOM 801 O O . THR A 1 105 ? -2.363 -3.059 10.838 1.00 95.88 105 THR A O 1
ATOM 804 N N . CYS A 1 106 ? -1.407 -1.042 10.731 1.00 96.69 106 CYS A N 1
ATOM 805 C CA . CYS A 1 106 ? -0.434 -1.414 9.714 1.00 96.69 106 CYS A CA 1
ATOM 806 C C . CYS A 1 106 ? 0.892 -1.839 10.350 1.00 96.69 106 CYS A C 1
ATOM 808 O O . CYS A 1 106 ? 1.397 -1.227 11.287 1.00 96.69 106 CYS A O 1
ATOM 810 N N . LYS A 1 107 ? 1.456 -2.931 9.837 1.00 95.81 107 LYS A N 1
ATOM 811 C CA . LYS A 1 107 ? 2.749 -3.479 10.241 1.00 95.81 107 LYS A CA 1
ATOM 812 C C . LYS A 1 107 ? 3.681 -3.470 9.048 1.00 95.81 107 LYS A C 1
ATOM 814 O O . LYS A 1 107 ? 3.332 -3.935 7.960 1.00 95.81 107 LYS A O 1
ATOM 819 N N . HIS A 1 108 ? 4.887 -2.974 9.279 1.00 93.81 108 HIS A N 1
ATOM 820 C CA . HIS A 1 108 ? 5.905 -2.867 8.247 1.00 93.81 108 HIS A CA 1
ATOM 821 C C . HIS A 1 108 ? 6.638 -4.197 8.125 1.00 93.81 108 HIS A C 1
ATOM 823 O O . HIS A 1 108 ? 7.114 -4.768 9.107 1.00 93.81 108 HIS A O 1
ATOM 829 N N . HIS A 1 109 ? 6.709 -4.711 6.907 1.00 90.69 109 HIS A N 1
ATOM 830 C CA . HIS A 1 109 ? 7.419 -5.936 6.590 1.00 90.69 109 HIS A CA 1
ATOM 831 C C . HIS A 1 109 ? 7.845 -5.908 5.127 1.00 90.69 109 HIS A C 1
ATOM 833 O O . HIS A 1 109 ? 7.019 -6.060 4.221 1.00 90.69 109 HIS A O 1
ATOM 839 N N . LYS A 1 110 ? 9.153 -5.768 4.907 1.00 94.12 110 LYS A N 1
ATOM 840 C CA . LYS A 1 110 ? 9.717 -5.684 3.566 1.00 94.12 110 LYS A CA 1
ATOM 841 C C . LYS A 1 110 ? 9.894 -7.067 2.949 1.00 94.12 110 LYS A C 1
ATOM 843 O O . LYS A 1 110 ? 10.622 -7.899 3.484 1.00 94.12 110 LYS A O 1
ATOM 848 N N . HIS A 1 111 ? 9.271 -7.301 1.800 1.00 95.81 111 HIS A N 1
ATOM 849 C CA . HIS A 1 111 ? 9.422 -8.546 1.048 1.00 95.81 111 HIS A CA 1
ATOM 850 C C . HIS A 1 111 ? 9.283 -8.309 -0.455 1.00 95.81 111 HIS A C 1
ATOM 852 O O . HIS A 1 111 ? 8.399 -7.575 -0.884 1.00 95.81 111 HIS A O 1
ATOM 858 N N . THR A 1 112 ? 10.122 -8.956 -1.261 1.00 97.44 112 THR A N 1
ATOM 859 C CA . THR A 1 112 ? 10.022 -8.887 -2.724 1.00 97.44 112 THR A CA 1
ATOM 860 C C . THR A 1 112 ? 9.176 -10.041 -3.247 1.00 97.44 112 THR A C 1
ATOM 862 O O . THR A 1 112 ? 9.513 -11.203 -3.033 1.00 97.44 112 THR A O 1
ATOM 865 N N . ILE A 1 113 ? 8.116 -9.714 -3.978 1.00 97.56 113 ILE A N 1
ATOM 866 C CA . ILE A 1 113 ? 7.250 -10.659 -4.678 1.00 97.56 113 ILE A CA 1
ATOM 867 C C . ILE A 1 113 ? 7.668 -10.660 -6.149 1.00 97.56 113 ILE A C 1
ATOM 869 O O . ILE A 1 113 ? 7.601 -9.634 -6.830 1.00 97.56 113 ILE A O 1
ATOM 873 N N . ASN A 1 114 ? 8.113 -11.818 -6.636 1.00 97.00 114 ASN A N 1
ATOM 874 C CA . ASN A 1 114 ? 8.545 -11.959 -8.020 1.00 97.00 114 ASN A CA 1
ATOM 875 C C . ASN A 1 114 ? 7.338 -12.128 -8.945 1.00 97.00 114 ASN A C 1
ATOM 877 O O . ASN A 1 114 ? 6.632 -13.135 -8.875 1.00 97.00 114 ASN A O 1
ATOM 881 N N . CYS A 1 115 ? 7.138 -11.169 -9.845 1.00 94.75 115 CYS A N 1
ATOM 882 C CA . CYS A 1 115 ? 6.106 -11.246 -10.869 1.00 94.75 115 CYS A CA 1
ATOM 883 C C . CYS A 1 115 ? 6.747 -11.786 -12.144 1.00 94.75 115 CYS A C 1
ATOM 885 O O . CYS A 1 115 ? 7.370 -11.050 -12.892 1.00 94.75 115 CYS A O 1
ATOM 887 N N . HIS A 1 116 ? 6.623 -13.093 -12.394 1.00 91.00 116 HIS A N 1
ATOM 888 C CA . HIS A 1 116 ? 7.260 -13.768 -13.540 1.00 91.00 116 HIS A CA 1
ATOM 889 C C . HIS A 1 116 ? 7.026 -13.08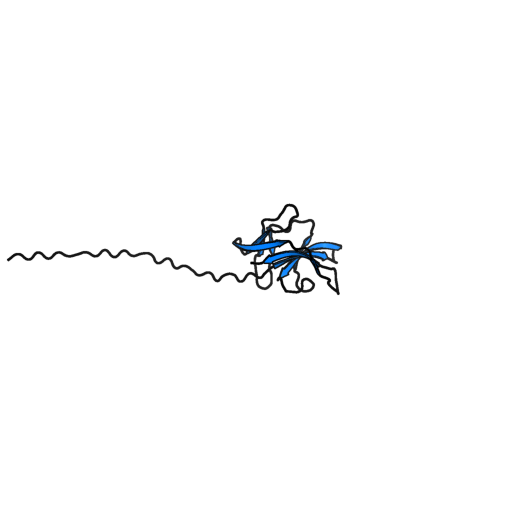2 -14.895 1.00 91.00 116 HIS A C 1
ATOM 891 O O . HIS A 1 116 ? 7.826 -13.230 -15.816 1.00 91.00 116 HIS A O 1
ATOM 897 N N . LYS A 1 117 ? 5.903 -12.372 -15.022 1.00 86.81 117 LYS A N 1
ATOM 898 C CA . LYS A 1 117 ? 5.554 -11.533 -16.161 1.00 86.81 117 LYS A CA 1
ATOM 899 C C . LYS A 1 117 ? 5.278 -10.129 -15.623 1.00 86.81 117 LYS A C 1
ATOM 901 O O . LYS A 1 117 ? 4.222 -9.915 -15.037 1.00 86.81 117 LYS A O 1
ATOM 906 N N . GLY A 1 118 ? 6.234 -9.219 -15.784 1.00 87.12 118 GLY A N 1
ATOM 907 C CA . GLY A 1 118 ? 6.155 -7.837 -15.301 1.00 87.12 118 GLY A CA 1
ATOM 908 C C . GLY A 1 118 ? 7.231 -7.497 -14.272 1.00 87.12 118 GLY A C 1
ATOM 909 O O . GLY A 1 118 ? 8.139 -8.285 -14.008 1.00 87.12 118 GLY A O 1
ATOM 910 N N . HIS A 1 119 ? 7.139 -6.299 -13.702 1.00 95.25 119 HIS A N 1
ATOM 911 C CA . HIS A 1 119 ? 8.070 -5.858 -12.672 1.00 95.25 119 HIS A CA 1
ATOM 912 C C . HIS A 1 119 ? 7.720 -6.459 -11.314 1.00 95.25 119 HIS A C 1
ATOM 914 O O . HIS A 1 119 ? 6.550 -6.628 -10.964 1.00 95.25 119 HIS A O 1
ATOM 920 N N . ASN A 1 120 ? 8.756 -6.766 -10.537 1.00 97.00 120 ASN A N 1
ATOM 921 C CA . ASN A 1 120 ? 8.595 -7.254 -9.176 1.00 97.00 120 ASN A CA 1
ATOM 922 C C . ASN A 1 120 ? 7.887 -6.219 -8.303 1.00 97.00 120 ASN A C 1
ATOM 924 O O . ASN A 1 120 ? 8.085 -5.013 -8.452 1.00 97.00 120 ASN A O 1
ATOM 928 N N . VAL A 1 121 ? 7.129 -6.721 -7.336 1.00 97.94 121 VAL A N 1
ATOM 929 C CA . VAL A 1 121 ? 6.529 -5.905 -6.286 1.00 97.94 121 VAL A CA 1
ATOM 930 C C . VAL A 1 121 ? 7.442 -5.936 -5.068 1.00 97.94 121 VAL A C 1
ATOM 932 O O . VAL A 1 121 ? 7.847 -7.006 -4.611 1.00 97.94 121 VAL A O 1
ATOM 935 N N . ILE A 1 122 ? 7.739 -4.774 -4.500 1.00 97.56 122 ILE A N 1
ATOM 936 C CA . ILE A 1 122 ? 8.360 -4.672 -3.180 1.00 97.56 122 ILE A CA 1
ATOM 937 C C . ILE A 1 122 ? 7.239 -4.361 -2.195 1.00 97.56 122 ILE A C 1
ATOM 939 O O . ILE A 1 122 ? 6.761 -3.234 -2.122 1.00 97.56 122 ILE A O 1
ATOM 943 N N . LYS A 1 123 ? 6.805 -5.366 -1.437 1.00 97.56 123 LYS A N 1
ATOM 944 C CA . LYS A 1 123 ? 5.866 -5.185 -0.330 1.00 97.56 123 LYS A CA 1
ATOM 945 C C . LYS A 1 123 ? 6.565 -4.428 0.790 1.00 97.56 123 LYS A C 1
ATOM 947 O O . LYS A 1 123 ? 7.650 -4.839 1.202 1.00 97.56 123 LYS A O 1
ATOM 952 N N . HIS A 1 124 ? 5.930 -3.371 1.282 1.00 96.38 124 HIS A N 1
ATOM 953 C CA . HIS A 1 124 ? 6.417 -2.562 2.402 1.00 96.38 124 HIS A CA 1
ATOM 954 C C . HIS A 1 124 ? 5.728 -2.934 3.712 1.00 96.38 124 HIS A C 1
ATOM 956 O O . HIS A 1 124 ? 6.355 -2.897 4.770 1.00 96.38 124 HIS A O 1
ATOM 962 N N . GLY A 1 125 ? 4.470 -3.371 3.655 1.00 96.38 125 GLY A N 1
ATOM 963 C CA . GLY A 1 125 ? 3.747 -3.787 4.845 1.00 96.38 125 GLY A CA 1
ATOM 964 C C . GLY A 1 125 ? 2.346 -4.303 4.565 1.00 96.38 125 GLY A C 1
ATOM 965 O O . GLY A 1 125 ? 1.987 -4.644 3.434 1.00 96.38 125 GLY A O 1
ATOM 966 N N . LYS A 1 126 ? 1.577 -4.423 5.644 1.00 97.12 126 LYS A N 1
ATOM 967 C CA . LYS A 1 126 ? 0.168 -4.810 5.610 1.00 97.12 126 LYS A CA 1
ATOM 968 C C . LYS A 1 126 ? -0.603 -4.268 6.799 1.00 97.12 126 LYS A C 1
ATOM 970 O O . LYS A 1 126 ? -0.065 -4.224 7.900 1.00 97.12 126 LYS A O 1
ATOM 975 N N . CYS A 1 127 ? -1.861 -3.934 6.577 1.00 96.00 127 CYS A N 1
ATOM 976 C CA . CYS A 1 127 ? -2.828 -3.539 7.582 1.00 96.00 127 CYS A CA 1
ATOM 977 C C . CYS A 1 127 ? -3.751 -4.723 7.849 1.00 96.00 127 CYS A C 1
ATOM 979 O O . CYS A 1 127 ? -4.539 -5.136 6.997 1.00 96.00 127 CYS A O 1
ATOM 981 N N . VAL A 1 128 ? -3.567 -5.308 9.025 1.00 92.50 128 VAL A N 1
ATOM 982 C CA . VAL A 1 128 ? -4.274 -6.492 9.520 1.00 92.50 128 VAL A CA 1
ATOM 983 C C . VAL A 1 128 ? -4.773 -6.191 10.931 1.00 92.50 128 VAL A C 1
ATOM 985 O O . VAL A 1 128 ? -4.359 -5.183 11.500 1.00 92.50 128 VAL A O 1
ATOM 988 N N . GLU A 1 129 ? -5.674 -7.025 11.456 1.00 76.31 129 GLU A N 1
ATOM 989 C CA . GLU A 1 129 ? -6.193 -6.922 12.839 1.00 76.31 129 GLU A CA 1
ATOM 990 C C . GLU A 1 129 ? -5.119 -6.513 13.869 1.00 76.31 129 GLU A C 1
ATOM 992 O O . GLU A 1 129 ? -4.047 -7.175 13.939 1.00 76.31 129 GLU A O 1
#

Secondary structure (DSSP, 8-state):
----PPP--------------------PPPEEEEEEE-TTTS-EEEEEEEBTB-HHHHPEEEEETTS--TT-EEEETTEEEEEEES--TTS--SEEEETTEEEEEEEEEEEEEP-SSSPPEEEEEEEE-

Foldseek 3Di:
DDDDDDDDDDDDDDDDPDPDDPDPDQCAAKKWWFWWQDPVVRAIFIWMAGPPDDCLPGIDTQGGLVDAQAQ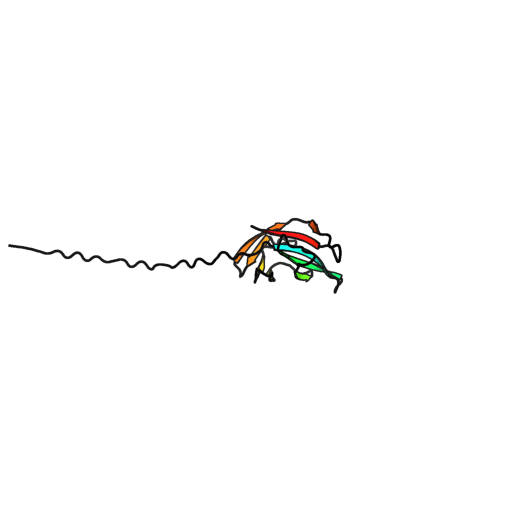RFDDDPRAHRKGFHPADPSRHGQFIDGPNHTDFGKDFDWDWADNVPGTITTTGTITDD